Protein AF-A0A227J8E1-F1 (afdb_monomer_lite)

Sequence (138 aa):
FNQSFGEINMLLEGLFGISPAWFSDPFMAKTMILIVNTWLGFPYMMILCMGLLKAIPDDLYEASAIDGANFITNFTRITMPMMLKPLTPLLIASFAFNFNNFVLIQLLTGGGPNMIGTSEPAGYTDLLVSYTYRIAFE

Organism: Vibrio parahaemolyticus (NCBI:txid670)

Secondary structure (DSSP, 8-state):
--TTT-HHHHHHHHHHS----TTTSHHHHHHHHHHHHHHHHHHHHHHHHHHHHTTS-THHHHHHHHTT--HHHHIIIIIHHHHHHHHHHHHHHHHHHHHT-HHHHHHHTTTPSBPTT-SS--BTT--HHHHHHHHHH-

Structure (mmCIF, N/CA/C/O backbone):
data_AF-A0A227J8E1-F1
#
_entry.id   AF-A0A227J8E1-F1
#
loop_
_atom_site.group_PDB
_atom_site.id
_atom_site.type_symbol
_atom_site.label_atom_id
_atom_site.label_alt_id
_atom_site.label_comp_id
_atom_site.label_asym_id
_atom_site.label_entity_id
_atom_site.label_seq_id
_atom_site.pdbx_PDB_ins_code
_atom_site.Cartn_x
_atom_site.Cartn_y
_atom_site.Cartn_z
_atom_site.occupancy
_atom_site.B_iso_or_equiv
_atom_site.auth_seq_id
_atom_site.auth_comp_id
_atom_site.auth_asym_id
_atom_site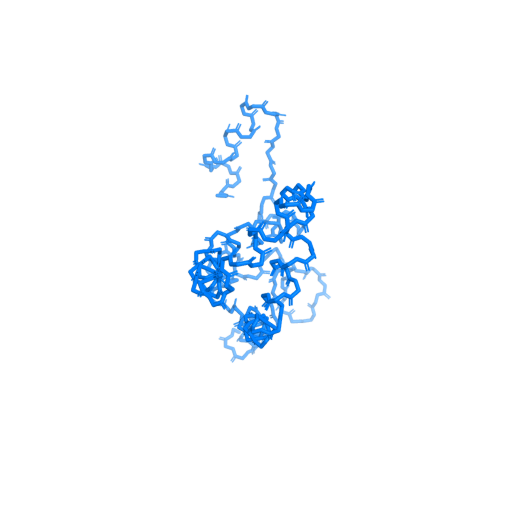.auth_atom_id
_atom_site.pdbx_PDB_model_num
ATOM 1 N N . PHE A 1 1 ? -1.654 3.074 -16.892 1.00 78.75 1 PHE A N 1
ATOM 2 C CA . PHE A 1 1 ? -0.378 3.788 -16.663 1.00 78.75 1 PHE A CA 1
ATOM 3 C C . PHE A 1 1 ? 0.509 3.902 -17.905 1.00 78.75 1 PHE A C 1
ATOM 5 O O . PHE A 1 1 ? 1.636 4.366 -17.783 1.00 78.75 1 PHE A O 1
ATOM 12 N N . ASN A 1 2 ? 0.044 3.526 -19.108 1.00 84.25 2 ASN A N 1
ATOM 13 C CA . ASN A 1 2 ? 0.832 3.764 -20.320 1.00 84.25 2 ASN A CA 1
ATOM 14 C C . ASN A 1 2 ? 1.117 5.270 -20.477 1.00 84.25 2 ASN A C 1
ATOM 16 O O . ASN A 1 2 ? 0.224 6.085 -20.255 1.00 84.25 2 ASN A O 1
ATOM 20 N N . GLN A 1 3 ? 2.356 5.622 -20.822 1.00 78.44 3 GLN A N 1
ATOM 21 C CA . GLN A 1 3 ? 2.798 7.016 -20.856 1.00 78.44 3 GLN A CA 1
ATOM 22 C C . GLN A 1 3 ? 2.194 7.824 -22.011 1.00 78.44 3 GLN A C 1
ATOM 24 O O . GLN A 1 3 ? 1.939 9.010 -21.828 1.00 78.44 3 GLN A O 1
ATOM 29 N N . SER A 1 4 ? 1.957 7.196 -23.168 1.00 71.25 4 SER A N 1
ATOM 30 C CA . SER A 1 4 ? 1.528 7.874 -24.404 1.00 71.25 4 SER A CA 1
ATOM 31 C C . SER A 1 4 ? 0.059 7.637 -24.756 1.00 71.25 4 SER A C 1
ATOM 33 O O . SER A 1 4 ? -0.558 8.485 -25.385 1.00 71.25 4 SER A O 1
ATOM 35 N N . PHE A 1 5 ? -0.504 6.495 -24.355 1.00 74.38 5 PHE A N 1
ATOM 36 C CA . PHE A 1 5 ? -1.876 6.089 -24.692 1.00 74.38 5 PHE A CA 1
ATOM 37 C C . PHE A 1 5 ? -2.755 5.840 -23.461 1.00 74.38 5 PHE A C 1
ATOM 39 O O . PHE A 1 5 ? -3.894 5.412 -23.598 1.00 74.38 5 PHE A O 1
ATOM 46 N N . GLY A 1 6 ? -2.227 6.029 -22.247 1.00 80.06 6 GLY A N 1
ATOM 47 C CA . GLY A 1 6 ? -2.958 5.707 -21.026 1.00 80.06 6 GLY A CA 1
ATOM 48 C C . GLY A 1 6 ? -4.003 6.760 -20.675 1.00 80.06 6 GLY A C 1
ATOM 49 O O . GLY A 1 6 ? -3.681 7.939 -20.543 1.00 80.06 6 GLY A O 1
ATOM 50 N N . GLU A 1 7 ? -5.218 6.310 -20.385 1.00 85.81 7 GLU A N 1
ATOM 51 C CA . GLU A 1 7 ? -6.363 7.131 -19.974 1.00 85.81 7 GLU A CA 1
ATOM 52 C C . GLU A 1 7 ? -6.048 7.943 -18.713 1.00 85.81 7 GLU A C 1
ATOM 54 O O . GLU A 1 7 ? -6.483 9.081 -18.572 1.00 85.81 7 GLU A O 1
ATOM 59 N N . ILE A 1 8 ? -5.228 7.382 -17.817 1.00 84.25 8 ILE A N 1
ATOM 60 C CA . ILE A 1 8 ? -4.725 8.074 -16.624 1.00 84.25 8 ILE A CA 1
ATOM 61 C C . ILE A 1 8 ? -3.930 9.323 -17.028 1.00 84.25 8 ILE A C 1
ATOM 63 O O . ILE A 1 8 ? -4.224 10.405 -16.531 1.00 84.25 8 ILE A O 1
ATOM 67 N N . ASN A 1 9 ? -2.972 9.203 -17.954 1.00 85.62 9 ASN A N 1
ATOM 68 C CA . ASN A 1 9 ? -2.186 10.356 -18.405 1.00 85.62 9 ASN A CA 1
ATOM 69 C C . ASN A 1 9 ? -3.035 11.352 -19.185 1.00 85.62 9 ASN A C 1
ATOM 71 O O . ASN A 1 9 ? -2.892 12.545 -18.956 1.00 85.62 9 ASN A O 1
ATOM 75 N N . MET A 1 10 ? -3.974 10.883 -20.009 1.00 85.31 10 MET A N 1
ATOM 76 C CA . MET A 1 10 ? -4.907 11.771 -20.710 1.00 85.31 10 MET A CA 1
ATOM 77 C C . MET A 1 10 ? -5.764 12.600 -19.740 1.00 85.31 10 MET A C 1
ATOM 79 O O . MET A 1 10 ? -5.972 13.792 -19.959 1.00 85.31 10 MET A O 1
ATOM 83 N N . LEU A 1 11 ? -6.245 11.995 -18.648 1.00 87.19 11 LEU A N 1
ATOM 84 C CA . LEU A 1 11 ? -7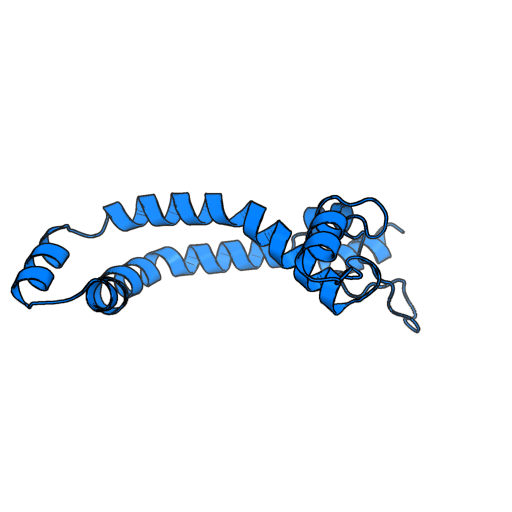.006 12.701 -17.612 1.00 87.19 11 LEU A CA 1
ATOM 85 C C . LEU A 1 11 ? -6.133 13.681 -16.817 1.00 87.19 11 LEU A C 1
ATOM 87 O O . LEU A 1 11 ? -6.557 14.805 -16.554 1.00 87.19 11 LEU A O 1
ATOM 91 N N . LEU A 1 12 ? -4.921 13.272 -16.437 1.00 87.38 12 LEU A N 1
ATOM 92 C CA . LEU A 1 12 ? -3.967 14.124 -15.720 1.00 87.38 12 LEU A CA 1
ATOM 93 C C . LEU A 1 12 ? -3.519 15.322 -16.565 1.00 87.38 12 LEU A C 1
ATOM 95 O O . LEU A 1 12 ? -3.431 16.435 -16.049 1.00 87.38 12 LEU A O 1
ATOM 99 N N . GLU A 1 13 ? -3.307 15.121 -17.860 1.00 88.44 13 GLU A N 1
ATOM 100 C CA . GLU A 1 13 ? -2.971 16.189 -18.793 1.00 88.44 13 GLU A CA 1
ATOM 101 C C . GLU A 1 13 ? -4.161 17.136 -18.991 1.00 88.44 13 GLU A C 1
ATOM 103 O O . GLU A 1 13 ? -4.001 18.350 -18.884 1.00 88.44 13 GLU A O 1
ATOM 108 N N . GLY A 1 14 ? -5.373 16.600 -19.172 1.00 87.69 14 GLY A N 1
ATOM 109 C CA . GLY A 1 14 ? -6.583 17.408 -19.344 1.00 87.69 14 GLY A CA 1
ATOM 110 C C . GLY A 1 14 ? -6.981 18.235 -18.114 1.00 87.69 14 GLY A C 1
ATOM 111 O O . GLY A 1 14 ? -7.546 19.315 -18.267 1.00 87.69 14 GLY A O 1
ATOM 112 N N . LEU A 1 15 ? -6.692 17.753 -16.900 1.00 90.69 15 LEU A N 1
ATOM 113 C CA . LEU A 1 15 ? -7.053 18.439 -15.651 1.00 90.69 15 LEU A CA 1
ATOM 114 C C . LEU A 1 15 ? -5.930 19.316 -15.088 1.00 90.69 15 LEU A C 1
ATOM 116 O O . LEU A 1 15 ? -6.200 20.380 -14.533 1.00 90.69 15 LEU A O 1
ATOM 120 N N . PHE A 1 16 ? -4.682 18.862 -15.195 1.00 90.38 16 PHE A N 1
ATOM 121 C CA . PHE A 1 16 ? -3.538 19.453 -14.497 1.00 90.38 16 PHE A CA 1
ATOM 122 C C . PHE A 1 16 ? -2.378 19.826 -15.430 1.00 90.38 16 PHE A C 1
ATOM 124 O O . PHE A 1 16 ? -1.403 20.414 -14.965 1.00 90.38 16 PHE A O 1
ATOM 131 N N . GLY A 1 17 ? -2.448 19.494 -16.725 1.00 87.75 17 GLY A N 1
ATOM 132 C CA . GLY A 1 17 ? -1.380 19.771 -17.690 1.00 87.75 17 GLY A CA 1
ATOM 133 C C . GLY A 1 17 ? -0.096 18.970 -17.452 1.00 87.75 17 GLY A C 1
ATOM 134 O O . GLY A 1 17 ? 0.967 19.377 -17.913 1.00 87.75 17 GLY A O 1
ATOM 135 N N . ILE A 1 18 ? -0.167 17.860 -16.706 1.00 87.25 18 ILE A N 1
ATOM 136 C CA . ILE A 1 18 ? 0.989 17.011 -16.388 1.00 87.25 18 ILE A CA 1
ATOM 137 C C . ILE A 1 18 ? 0.857 15.630 -17.027 1.00 87.25 18 ILE A C 1
ATOM 139 O O . ILE A 1 18 ? -0.216 15.034 -17.021 1.00 87.25 18 ILE A O 1
ATOM 143 N N . SER A 1 19 ? 1.977 15.087 -17.509 1.00 85.56 19 SER A N 1
ATOM 144 C CA . SER A 1 19 ? 2.068 13.715 -18.022 1.00 85.56 19 SER A CA 1
ATOM 145 C C . SER A 1 19 ? 3.204 12.970 -17.312 1.00 85.56 19 SER A C 1
ATOM 147 O O . SER A 1 19 ? 4.363 13.046 -17.732 1.00 85.56 19 SER A O 1
ATOM 149 N N . PRO A 1 20 ? 2.917 12.308 -16.173 1.00 85.56 20 PRO A N 1
ATOM 150 C CA . PRO A 1 20 ? 3.932 11.600 -15.406 1.00 85.56 20 PRO A CA 1
ATOM 151 C C . PRO A 1 20 ? 4.559 10.445 -16.195 1.00 85.56 20 PRO A C 1
ATOM 153 O O . PRO A 1 20 ? 3.875 9.630 -16.825 1.00 85.56 20 PRO A O 1
ATOM 156 N N . ALA A 1 21 ? 5.883 10.336 -16.104 1.00 89.31 21 ALA A N 1
ATOM 157 C CA . ALA A 1 21 ? 6.655 9.293 -16.763 1.00 89.31 21 ALA A CA 1
ATOM 158 C C . ALA A 1 21 ? 6.678 7.991 -15.939 1.00 89.31 21 ALA A C 1
ATOM 160 O O . ALA A 1 21 ? 7.726 7.569 -15.464 1.00 89.31 21 ALA A O 1
ATOM 161 N N . TRP A 1 22 ? 5.537 7.300 -15.840 1.00 89.25 22 TRP A N 1
ATOM 162 C CA . TRP A 1 22 ? 5.344 6.129 -14.963 1.00 89.25 22 TRP A CA 1
ATOM 163 C C . TRP A 1 22 ? 6.344 4.973 -15.114 1.00 89.25 22 TRP A C 1
ATOM 165 O O . TRP A 1 22 ? 6.601 4.289 -14.138 1.00 89.25 22 TRP A O 1
ATOM 175 N N . PHE A 1 23 ? 6.896 4.726 -16.303 1.00 90.12 23 PHE A N 1
ATOM 176 C CA . PHE A 1 23 ? 7.856 3.641 -16.550 1.00 90.12 23 PHE A CA 1
ATOM 177 C C . PHE A 1 23 ? 9.308 4.102 -16.720 1.00 90.12 23 PHE A C 1
ATOM 179 O O . PHE A 1 23 ? 10.221 3.292 -16.596 1.00 90.12 23 PHE A O 1
ATOM 186 N N . SER A 1 24 ? 9.528 5.383 -17.017 1.00 88.38 24 SER A N 1
ATOM 187 C CA . SER A 1 24 ? 10.853 5.913 -17.369 1.00 88.38 24 SER A CA 1
ATOM 188 C C . SER A 1 24 ? 11.516 6.598 -16.186 1.00 88.38 24 SER A C 1
ATOM 190 O O . SER A 1 24 ? 12.730 6.507 -16.035 1.00 88.38 24 SER A O 1
ATOM 192 N N . ASP A 1 25 ? 10.730 7.276 -15.348 1.00 91.69 25 ASP A N 1
ATOM 193 C CA . ASP A 1 25 ? 11.237 7.908 -14.139 1.00 91.69 25 ASP A CA 1
ATOM 194 C C . ASP A 1 25 ? 11.210 6.911 -12.962 1.00 91.69 25 ASP A C 1
ATOM 196 O O . ASP A 1 25 ? 10.141 6.384 -12.632 1.00 91.69 25 ASP A O 1
ATOM 200 N N . PRO A 1 26 ? 12.353 6.644 -12.298 1.00 92.25 26 PRO A N 1
ATOM 201 C CA . PRO A 1 26 ? 12.428 5.702 -11.182 1.00 92.25 26 PRO A CA 1
ATOM 202 C C . PRO A 1 26 ? 11.482 6.019 -10.022 1.00 92.25 26 PRO A C 1
ATOM 204 O O . PRO A 1 26 ? 10.991 5.103 -9.358 1.00 92.25 26 PRO A O 1
ATOM 207 N N . PHE A 1 27 ? 11.247 7.302 -9.740 1.00 93.19 27 PHE A N 1
ATOM 208 C CA . PHE A 1 27 ? 10.379 7.706 -8.641 1.00 93.19 27 PHE A CA 1
ATOM 209 C C . PHE A 1 27 ? 8.909 7.468 -9.004 1.00 93.19 27 PHE A C 1
ATOM 211 O O . PHE A 1 27 ? 8.201 6.798 -8.250 1.00 93.19 27 PHE A O 1
ATOM 218 N N . MET A 1 28 ? 8.479 7.894 -10.195 1.00 92.56 28 MET A N 1
ATOM 219 C CA . MET A 1 28 ? 7.118 7.657 -10.686 1.00 92.56 28 MET A CA 1
ATOM 220 C C . MET A 1 28 ? 6.80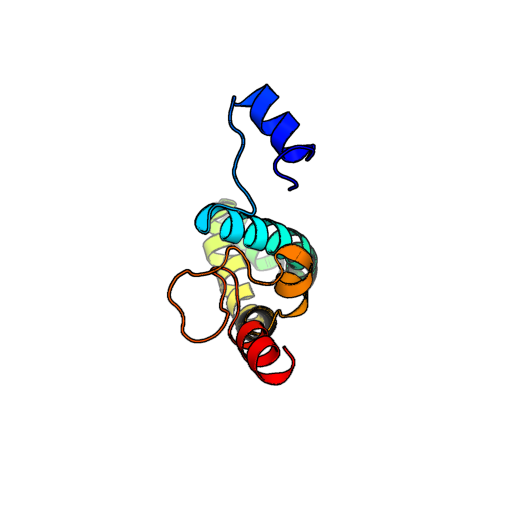0 6.168 -10.850 1.00 92.56 28 MET A C 1
ATOM 222 O O . MET A 1 28 ? 5.682 5.752 -10.537 1.00 92.56 28 MET A O 1
ATOM 226 N N . ALA A 1 29 ? 7.775 5.348 -11.254 1.00 93.00 29 ALA A N 1
ATOM 227 C CA . ALA A 1 29 ? 7.611 3.897 -11.329 1.00 93.00 29 ALA A CA 1
ATOM 228 C C . ALA A 1 29 ? 7.334 3.270 -9.957 1.00 93.00 29 ALA A C 1
ATOM 230 O O . ALA A 1 29 ? 6.406 2.470 -9.811 1.00 93.00 29 ALA A O 1
ATOM 231 N N . LYS A 1 30 ? 8.063 3.695 -8.916 1.00 93.56 30 LYS A N 1
ATOM 232 C CA . LYS A 1 30 ? 7.805 3.260 -7.533 1.00 93.56 30 LYS A CA 1
ATOM 233 C C . LYS A 1 30 ? 6.441 3.733 -7.038 1.00 93.56 30 LYS A C 1
ATOM 235 O O . LYS A 1 30 ? 5.710 2.949 -6.435 1.00 93.56 30 LYS A O 1
ATOM 240 N N . THR A 1 31 ? 6.066 4.980 -7.320 1.00 94.62 31 THR A N 1
ATOM 241 C CA . THR A 1 31 ? 4.746 5.514 -6.955 1.00 94.62 31 THR A CA 1
ATOM 242 C C . THR A 1 31 ? 3.620 4.715 -7.609 1.00 94.62 31 THR A C 1
ATOM 244 O O . THR A 1 31 ? 2.673 4.333 -6.924 1.00 94.62 31 THR A O 1
ATOM 247 N N . MET A 1 32 ? 3.738 4.396 -8.901 1.00 94.38 32 MET A N 1
ATOM 248 C CA . MET A 1 32 ? 2.777 3.547 -9.609 1.00 94.38 32 MET A CA 1
ATOM 249 C C . MET A 1 32 ? 2.638 2.172 -8.945 1.00 94.38 32 MET A C 1
ATOM 251 O O . MET A 1 32 ? 1.517 1.732 -8.690 1.00 94.38 32 MET A O 1
ATOM 255 N N . ILE A 1 33 ? 3.759 1.510 -8.634 1.00 95.00 33 ILE A N 1
ATOM 256 C CA . ILE A 1 33 ? 3.751 0.205 -7.956 1.00 95.00 33 ILE A CA 1
ATOM 257 C C . ILE A 1 33 ? 3.022 0.296 -6.615 1.00 95.00 33 ILE A C 1
ATOM 259 O O . ILE A 1 33 ? 2.179 -0.551 -6.330 1.00 95.00 33 ILE A O 1
ATOM 263 N N . LEU A 1 34 ? 3.293 1.329 -5.811 1.00 95.50 34 LEU A N 1
ATOM 264 C CA . LEU A 1 34 ? 2.620 1.523 -4.524 1.00 95.50 34 LEU A CA 1
ATOM 265 C C . LEU A 1 34 ? 1.115 1.763 -4.685 1.00 95.50 34 LEU A C 1
ATOM 267 O O . LEU A 1 34 ? 0.335 1.213 -3.908 1.00 95.50 34 LEU A O 1
ATOM 271 N N . ILE A 1 35 ? 0.694 2.530 -5.695 1.00 95.00 35 ILE A N 1
ATOM 272 C CA . ILE A 1 35 ? -0.729 2.758 -5.989 1.00 95.00 35 ILE A CA 1
ATOM 273 C C . ILE A 1 35 ? -1.417 1.435 -6.337 1.00 95.00 35 ILE A C 1
ATOM 275 O O . ILE A 1 35 ? -2.441 1.099 -5.740 1.00 95.00 35 ILE A O 1
ATOM 279 N N . VAL A 1 36 ? -0.842 0.658 -7.261 1.00 95.38 36 VAL A N 1
ATOM 280 C CA . VAL A 1 36 ? -1.413 -0.629 -7.687 1.00 95.38 36 VAL A CA 1
ATOM 281 C C . VAL A 1 36 ? -1.407 -1.640 -6.538 1.00 95.38 36 VAL A C 1
ATOM 283 O O . VAL A 1 36 ? -2.412 -2.307 -6.306 1.00 95.38 36 VAL A O 1
ATOM 286 N N . ASN A 1 37 ? -0.315 -1.727 -5.772 1.00 95.31 37 ASN A N 1
ATOM 287 C CA . ASN A 1 37 ? -0.223 -2.615 -4.613 1.00 95.31 37 ASN A CA 1
ATOM 288 C C . ASN A 1 37 ? -1.253 -2.252 -3.536 1.00 95.31 37 ASN A C 1
ATOM 290 O O . ASN A 1 37 ? -1.928 -3.136 -3.016 1.00 95.31 37 ASN A O 1
ATOM 294 N N . THR A 1 38 ? -1.433 -0.959 -3.255 1.00 95.38 38 THR A N 1
ATOM 295 C CA . THR A 1 38 ? -2.454 -0.482 -2.312 1.00 95.38 38 THR A CA 1
ATOM 296 C C . THR A 1 38 ? -3.854 -0.826 -2.813 1.00 95.38 38 THR A C 1
ATOM 298 O O . THR A 1 38 ? -4.673 -1.310 -2.036 1.00 95.38 38 THR A O 1
ATOM 301 N N . TRP A 1 39 ? -4.122 -0.650 -4.110 1.00 95.88 39 TRP A N 1
ATOM 302 C CA . TRP A 1 39 ? -5.401 -1.022 -4.716 1.00 95.88 39 TRP A CA 1
ATOM 303 C C . TRP A 1 39 ? -5.694 -2.529 -4.599 1.00 95.88 39 TRP A C 1
ATOM 305 O O . TRP A 1 39 ? -6.817 -2.917 -4.289 1.00 95.88 39 TRP A O 1
ATOM 315 N N . LEU A 1 40 ? -4.682 -3.383 -4.770 1.00 93.31 40 LEU A N 1
ATOM 316 C CA . LEU A 1 40 ? -4.821 -4.832 -4.588 1.00 93.31 40 LEU A CA 1
ATOM 317 C C . LEU A 1 40 ? -4.940 -5.240 -3.110 1.00 93.31 40 LEU A C 1
ATOM 319 O O . LEU A 1 40 ? -5.656 -6.184 -2.782 1.00 93.31 40 LEU A O 1
ATOM 323 N N . GLY A 1 41 ? -4.226 -4.554 -2.215 1.00 93.12 41 GLY A N 1
ATOM 324 C CA . GLY A 1 41 ? -4.094 -4.929 -0.806 1.00 93.12 41 GLY A CA 1
ATOM 325 C C . GLY A 1 41 ? -5.174 -4.366 0.121 1.00 93.12 41 GLY A C 1
ATOM 326 O O . GLY A 1 41 ? -5.471 -4.982 1.149 1.00 93.12 41 GLY A O 1
ATOM 327 N N . PHE A 1 42 ? -5.788 -3.224 -0.213 1.00 93.75 42 PHE A N 1
ATOM 328 C CA . PHE A 1 42 ? -6.770 -2.586 0.671 1.00 93.75 42 PHE A CA 1
ATOM 329 C C . PHE A 1 42 ? -7.986 -3.471 1.005 1.00 93.75 42 PHE A C 1
ATOM 331 O O . PHE A 1 42 ? -8.385 -3.453 2.172 1.00 93.75 42 PHE A O 1
ATOM 338 N N . PRO A 1 43 ? -8.576 -4.270 0.082 1.00 95.44 43 PRO A N 1
ATOM 339 C CA . PRO A 1 43 ? -9.776 -5.044 0.398 1.00 95.44 43 PRO A CA 1
ATOM 340 C C . PRO A 1 43 ? -9.486 -6.131 1.433 1.00 95.44 43 PRO A C 1
ATOM 342 O O . PRO A 1 43 ? -10.294 -6.373 2.327 1.00 95.44 43 PRO A O 1
ATOM 345 N N . TYR A 1 44 ? -8.301 -6.743 1.352 1.00 93.12 44 TYR A N 1
ATOM 346 C CA . TYR A 1 44 ? -7.836 -7.735 2.317 1.00 93.12 44 TYR A CA 1
ATOM 347 C C . TYR A 1 44 ? -7.741 -7.139 3.728 1.00 93.12 44 TYR A C 1
ATOM 349 O O . TYR A 1 44 ? -8.335 -7.672 4.666 1.00 93.12 44 TYR A O 1
ATOM 357 N N . MET A 1 45 ? -7.065 -5.994 3.874 1.00 92.88 45 MET A N 1
ATOM 358 C CA . MET A 1 45 ? -6.957 -5.319 5.173 1.00 92.88 45 MET A CA 1
ATOM 359 C C . MET A 1 45 ? -8.308 -4.813 5.683 1.00 92.88 45 MET A C 1
ATOM 361 O O . MET A 1 45 ? -8.571 -4.887 6.881 1.00 92.88 45 MET A O 1
ATOM 365 N N . MET A 1 46 ? -9.190 -4.352 4.793 1.00 94.75 46 MET A N 1
ATOM 366 C CA . MET A 1 46 ? -10.539 -3.921 5.158 1.00 94.75 46 MET A CA 1
ATOM 367 C C . MET A 1 46 ? -11.344 -5.065 5.783 1.00 94.75 46 MET A C 1
ATOM 369 O O . MET A 1 46 ? -11.904 -4.886 6.862 1.00 94.75 46 MET A O 1
ATOM 373 N N . ILE A 1 47 ? -11.357 -6.246 5.157 1.00 94.44 47 ILE A N 1
ATOM 374 C CA . ILE A 1 47 ? -12.082 -7.418 5.672 1.00 94.44 47 ILE A CA 1
ATOM 375 C C . ILE A 1 47 ? -11.533 -7.843 7.040 1.00 94.44 47 ILE A C 1
ATOM 377 O O . ILE A 1 47 ? -12.309 -8.099 7.963 1.00 94.44 47 ILE A O 1
ATOM 381 N N . LEU A 1 48 ? -10.205 -7.862 7.198 1.00 92.25 48 LEU A N 1
ATOM 382 C CA . LEU A 1 48 ? -9.570 -8.169 8.482 1.00 92.25 48 LEU A CA 1
ATOM 383 C C . LEU A 1 48 ? -9.981 -7.173 9.568 1.00 92.25 48 LEU A C 1
ATOM 385 O O . LEU A 1 48 ? -10.431 -7.576 10.640 1.00 92.25 48 LEU A O 1
ATOM 389 N N . CYS A 1 49 ? -9.876 -5.875 9.284 1.00 93.25 49 CYS A N 1
ATOM 390 C CA . CYS A 1 49 ? -10.267 -4.822 10.213 1.00 93.25 49 CYS A CA 1
ATOM 391 C C . CYS A 1 49 ? -11.756 -4.899 10.572 1.00 93.25 49 CYS A C 1
ATOM 393 O O . CYS A 1 49 ? -12.093 -4.753 11.742 1.00 93.25 49 CYS A O 1
ATOM 395 N N . MET A 1 50 ? -12.642 -5.186 9.611 1.00 93.75 50 MET A N 1
ATOM 396 C CA . MET A 1 50 ? -14.075 -5.365 9.873 1.00 93.75 50 MET A CA 1
ATOM 397 C C . MET A 1 50 ? -14.344 -6.515 10.847 1.00 93.75 50 MET A C 1
ATOM 399 O O . MET A 1 50 ? -15.155 -6.357 11.757 1.00 93.75 50 MET A O 1
ATOM 403 N N . GLY A 1 51 ? -13.651 -7.647 10.692 1.00 91.94 51 GLY A N 1
ATOM 404 C CA . GLY A 1 51 ? -13.758 -8.768 11.627 1.00 91.94 51 GLY A CA 1
ATOM 405 C C . GLY A 1 51 ? -13.229 -8.423 13.021 1.00 91.94 51 GLY A C 1
ATOM 406 O O . GLY A 1 51 ? -13.883 -8.709 14.020 1.00 91.94 51 GLY A O 1
ATOM 407 N N . LEU A 1 52 ? -12.074 -7.753 13.093 1.00 92.44 52 LEU A N 1
ATOM 408 C CA . LEU A 1 52 ? -11.448 -7.362 14.361 1.00 92.44 52 LEU A CA 1
ATOM 409 C C . LEU A 1 52 ? -12.251 -6.303 15.124 1.00 92.44 52 LEU A C 1
ATOM 411 O O . LEU A 1 52 ? -12.318 -6.361 16.349 1.00 92.44 52 LEU A O 1
ATOM 415 N N . LEU A 1 53 ? -12.892 -5.369 14.418 1.00 92.69 53 LEU A N 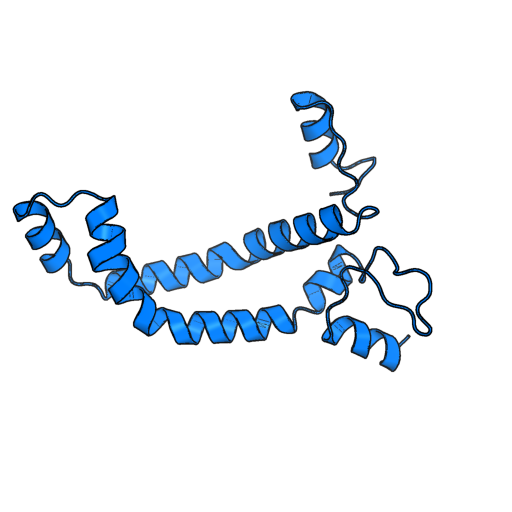1
ATOM 416 C CA . LEU A 1 53 ? -13.748 -4.349 15.028 1.00 92.69 53 LEU A CA 1
ATOM 417 C C . LEU A 1 53 ? -14.925 -4.964 15.791 1.00 92.69 53 LEU A C 1
ATOM 419 O O . LEU A 1 53 ? -15.307 -4.440 16.829 1.00 92.69 53 LEU A O 1
ATOM 423 N N . LYS A 1 54 ? -15.463 -6.102 15.332 1.00 90.88 54 LYS A N 1
ATOM 424 C CA . LYS A 1 54 ? -16.558 -6.806 16.022 1.00 90.88 54 LYS A CA 1
ATOM 425 C C . LYS A 1 54 ? -16.157 -7.431 17.357 1.00 90.88 54 LYS A C 1
ATOM 427 O O . LYS A 1 54 ? -17.036 -7.813 18.119 1.00 90.88 54 LYS A O 1
ATOM 432 N N . ALA A 1 55 ? -14.861 -7.544 17.643 1.00 90.69 55 ALA A N 1
ATOM 433 C CA . ALA A 1 55 ? -14.377 -8.020 18.934 1.00 90.69 55 ALA A CA 1
ATOM 434 C C . ALA A 1 55 ? -14.316 -6.911 20.002 1.00 90.69 55 ALA A C 1
ATOM 436 O O . ALA A 1 55 ? -14.083 -7.218 21.170 1.00 90.69 55 ALA A O 1
ATOM 437 N N . ILE A 1 56 ? -14.485 -5.639 19.618 1.00 92.19 56 ILE A N 1
ATOM 438 C CA . ILE A 1 56 ? -14.515 -4.507 20.548 1.00 92.19 56 ILE A CA 1
ATOM 439 C C . ILE A 1 56 ? -15.941 -4.392 21.109 1.00 92.19 56 ILE A C 1
ATOM 441 O O . ILE A 1 56 ? -16.865 -4.233 20.316 1.00 92.19 56 ILE A O 1
ATOM 445 N N . PRO A 1 57 ? -16.140 -4.473 22.439 1.00 93.19 57 PRO A N 1
ATOM 446 C CA . PRO A 1 57 ? -17.459 -4.296 23.044 1.00 93.19 57 PRO A CA 1
ATOM 447 C C . PRO A 1 57 ? -18.018 -2.891 22.794 1.00 93.19 57 PRO A C 1
ATOM 449 O O . PRO A 1 57 ? -17.297 -1.902 22.965 1.00 93.19 57 PRO A O 1
ATOM 452 N N . ASP A 1 58 ? -19.303 -2.804 22.449 1.00 93.00 58 ASP A N 1
ATOM 453 C CA . ASP A 1 58 ? -19.990 -1.533 22.178 1.00 93.00 58 ASP A CA 1
ATOM 454 C C . ASP A 1 58 ? -20.079 -0.642 23.436 1.00 93.00 58 ASP A C 1
ATOM 456 O O . ASP A 1 58 ? -20.039 0.586 23.343 1.00 93.00 58 ASP A O 1
ATOM 460 N N . ASP A 1 59 ? -20.062 -1.260 24.619 1.00 94.25 59 ASP A N 1
ATOM 461 C CA . ASP A 1 59 ? -20.094 -0.652 25.952 1.00 94.25 59 ASP A CA 1
ATOM 462 C C . ASP A 1 59 ? -18.988 0.408 26.134 1.00 94.25 59 ASP A C 1
ATOM 464 O O . ASP A 1 59 ? -19.176 1.428 26.801 1.00 94.25 59 ASP A O 1
ATOM 468 N N . LEU A 1 60 ? -17.816 0.187 25.520 1.00 93.19 60 LEU A N 1
ATOM 469 C CA . LEU A 1 60 ? -16.692 1.129 25.566 1.00 93.19 60 LEU A CA 1
ATOM 470 C C . LEU A 1 60 ? -17.012 2.421 24.812 1.00 93.19 60 LEU A C 1
ATOM 472 O O . LEU A 1 60 ? -16.612 3.507 25.240 1.00 93.19 60 LEU A O 1
ATOM 476 N N . TYR A 1 61 ? -17.736 2.315 23.698 1.00 94.00 61 TYR A N 1
ATOM 477 C CA . TYR A 1 61 ? -18.162 3.474 22.925 1.00 94.00 61 TYR A CA 1
ATOM 478 C C . TYR A 1 61 ? -19.307 4.214 23.622 1.00 94.00 61 TYR A C 1
ATOM 480 O O . TYR A 1 61 ? -19.297 5.446 23.628 1.00 94.00 61 TYR A O 1
ATOM 488 N N . GLU A 1 62 ? -20.229 3.508 24.281 1.00 92.44 62 GLU A N 1
ATOM 489 C CA . GLU A 1 62 ? -21.275 4.131 25.105 1.00 92.44 62 GLU A CA 1
ATOM 490 C C . GLU A 1 62 ? -20.683 4.913 26.286 1.00 92.44 62 GLU A C 1
ATOM 492 O O . GLU A 1 62 ? -21.013 6.084 26.477 1.00 92.44 62 GLU A O 1
ATOM 497 N N . ALA A 1 63 ? -19.736 4.315 27.018 1.00 93.56 63 ALA A N 1
ATOM 498 C CA . ALA A 1 63 ? -19.026 4.990 28.104 1.00 93.56 63 ALA A CA 1
ATOM 499 C C . ALA A 1 63 ? -18.284 6.240 27.603 1.00 93.56 63 ALA A C 1
ATOM 501 O O . ALA A 1 63 ? -18.407 7.319 28.178 1.00 93.56 63 ALA A O 1
ATOM 502 N N . SER A 1 64 ? -17.590 6.127 26.465 1.00 93.81 64 SER A N 1
ATOM 503 C CA . SER A 1 64 ? -16.892 7.266 25.860 1.00 93.81 64 SER A CA 1
ATOM 504 C C . SER A 1 64 ? -17.834 8.399 25.437 1.00 93.81 64 SER A C 1
ATOM 506 O O . SER A 1 64 ? -17.461 9.570 25.506 1.00 93.81 64 SER A O 1
ATOM 508 N N . ALA A 1 65 ? -19.061 8.071 25.016 1.00 92.88 65 ALA A N 1
ATOM 509 C CA . ALA A 1 65 ? -20.060 9.057 24.628 1.00 92.88 65 ALA A CA 1
ATOM 510 C C . ALA A 1 65 ? -20.590 9.828 25.846 1.00 92.88 65 ALA A C 1
ATOM 512 O O . ALA A 1 65 ? -20.807 11.036 25.749 1.00 92.88 65 ALA A O 1
ATOM 513 N N . ILE A 1 66 ? -20.732 9.158 26.997 1.00 93.38 66 ILE A N 1
ATOM 514 C CA . ILE A 1 66 ? -21.075 9.797 28.278 1.00 93.38 66 ILE A CA 1
ATOM 515 C C . ILE A 1 66 ? -19.958 10.758 28.715 1.00 93.38 66 ILE A C 1
ATOM 517 O O . ILE A 1 66 ? -20.247 11.874 29.147 1.00 93.38 66 ILE A O 1
ATOM 521 N N . ASP A 1 67 ? -18.696 10.374 28.509 1.00 92.38 67 ASP A N 1
ATOM 522 C CA . ASP A 1 67 ? -17.519 11.210 28.788 1.00 92.38 67 ASP A CA 1
ATOM 523 C C . ASP A 1 67 ? -17.310 12.353 27.766 1.00 92.38 67 ASP A C 1
ATOM 525 O O . ASP A 1 67 ? -16.363 13.136 27.877 1.00 92.38 67 ASP A O 1
ATOM 529 N N . GLY A 1 68 ? -18.181 12.476 26.756 1.00 92.56 68 GLY A N 1
ATOM 530 C CA . GLY A 1 68 ? -18.114 13.529 25.739 1.00 92.56 68 GLY A CA 1
ATOM 531 C C . GLY A 1 68 ? -16.996 13.339 24.706 1.00 92.56 68 GLY A C 1
ATOM 532 O O . GLY A 1 68 ? -16.553 14.310 24.084 1.00 92.56 68 GLY A O 1
ATOM 533 N N . ALA A 1 69 ? -16.510 12.109 24.513 1.00 92.88 69 ALA A N 1
ATOM 534 C CA . ALA A 1 69 ? -15.479 11.810 23.528 1.00 92.88 69 ALA A CA 1
ATOM 535 C C . ALA A 1 69 ? -15.990 12.002 22.089 1.00 92.88 69 ALA A C 1
ATOM 537 O O . ALA A 1 69 ? -17.088 11.589 21.720 1.00 92.88 69 ALA A O 1
ATOM 538 N N . ASN A 1 70 ? -15.156 12.612 21.242 1.00 91.75 70 ASN A N 1
ATOM 539 C CA . ASN A 1 70 ? -15.428 12.751 19.813 1.00 91.75 70 ASN A CA 1
ATOM 540 C C . ASN A 1 70 ? -14.902 11.540 19.014 1.00 91.75 70 ASN A C 1
ATOM 542 O O . ASN A 1 70 ? -14.174 10.690 19.530 1.00 91.75 70 ASN A O 1
ATOM 546 N N . PHE A 1 71 ? -15.226 11.482 17.718 1.00 90.38 71 PHE A N 1
ATOM 547 C CA . PHE A 1 71 ? -14.798 10.397 16.826 1.00 90.38 71 PHE A CA 1
ATOM 548 C C . PHE A 1 71 ? -13.275 10.174 16.810 1.00 90.38 71 PHE A C 1
ATOM 550 O O . PHE A 1 71 ? -12.816 9.035 16.846 1.00 90.38 71 PHE A O 1
ATOM 557 N N . ILE A 1 72 ? -12.482 11.250 16.792 1.00 94.44 72 ILE A N 1
ATOM 558 C CA . ILE A 1 72 ? -11.013 11.163 16.759 1.00 94.44 72 ILE A CA 1
ATOM 559 C C . ILE A 1 72 ? -10.488 10.576 18.074 1.00 94.44 72 ILE A C 1
ATOM 561 O O . ILE A 1 72 ? -9.595 9.724 18.060 1.00 94.44 72 ILE A O 1
ATOM 565 N N . THR A 1 73 ? -11.068 10.978 19.207 1.00 93.50 73 THR A N 1
ATOM 566 C CA . THR A 1 73 ? -10.766 10.413 20.525 1.00 93.50 73 THR A CA 1
ATOM 567 C C . THR A 1 73 ? -11.099 8.923 20.554 1.00 93.50 73 THR A C 1
ATOM 569 O O . THR A 1 73 ? -10.234 8.125 20.906 1.00 93.50 73 THR A O 1
ATOM 572 N N . ASN A 1 74 ? -12.282 8.515 20.088 1.00 94.12 74 ASN A N 1
ATOM 573 C CA . ASN A 1 74 ? -12.681 7.102 20.047 1.00 94.12 74 ASN A CA 1
ATOM 574 C C . ASN A 1 74 ? -11.808 6.258 19.115 1.00 94.12 74 ASN A C 1
ATOM 576 O O . ASN A 1 74 ? -11.458 5.118 19.436 1.00 94.12 74 ASN A O 1
ATOM 580 N N . PHE A 1 75 ? -11.399 6.811 17.975 1.00 93.69 75 PHE A N 1
ATOM 581 C CA . PHE A 1 75 ? -10.489 6.122 17.072 1.00 93.69 75 PHE A CA 1
ATOM 582 C C . PHE A 1 75 ? -9.105 5.934 17.705 1.00 93.69 75 PHE A C 1
ATOM 584 O O . PHE A 1 75 ? -8.594 4.821 17.747 1.00 93.69 75 PHE A O 1
ATOM 591 N N . THR A 1 76 ? -8.504 6.998 18.240 1.00 93.94 76 THR A N 1
ATOM 592 C CA . THR A 1 76 ? -7.114 6.968 18.730 1.00 93.94 76 THR A CA 1
ATOM 593 C C . THR A 1 76 ? -6.946 6.342 20.115 1.00 93.94 76 THR A C 1
ATOM 595 O O . THR A 1 76 ? -5.893 5.771 20.390 1.00 93.94 76 THR A O 1
ATOM 598 N N . ARG A 1 77 ? -7.953 6.436 20.994 1.00 93.62 77 ARG A N 1
ATOM 599 C CA . ARG A 1 77 ? -7.875 5.952 22.386 1.00 93.62 77 ARG A CA 1
ATOM 600 C C . ARG A 1 77 ? -8.494 4.577 22.602 1.00 93.62 77 ARG A C 1
ATOM 602 O O . ARG A 1 77 ? -8.030 3.871 23.489 1.00 93.62 77 ARG A O 1
ATOM 609 N N . ILE A 1 78 ? -9.502 4.200 21.816 1.00 93.19 78 ILE A N 1
ATOM 610 C CA . ILE A 1 78 ? -10.221 2.926 21.984 1.00 93.19 78 ILE A CA 1
ATOM 611 C C . ILE A 1 78 ? -9.896 2.002 20.814 1.00 93.19 78 ILE A C 1
ATOM 613 O O . ILE A 1 78 ? -9.238 0.978 20.975 1.00 93.19 78 ILE A O 1
ATOM 617 N N . THR A 1 79 ? -10.284 2.416 19.611 1.00 93.19 79 THR A N 1
ATOM 618 C CA . THR A 1 79 ? -10.278 1.554 18.424 1.00 93.19 79 THR A CA 1
ATOM 619 C C . THR A 1 79 ? -8.862 1.139 18.017 1.00 93.19 79 THR A C 1
ATOM 621 O O . THR A 1 79 ? -8.546 -0.047 17.965 1.00 93.19 79 THR A O 1
ATOM 624 N N . MET A 1 80 ? -7.974 2.107 17.775 1.00 92.94 80 MET A N 1
ATOM 625 C CA . MET A 1 80 ? -6.609 1.869 17.301 1.00 92.94 80 MET A CA 1
ATOM 626 C C . MET A 1 80 ? -5.783 1.024 18.291 1.00 92.94 80 MET A C 1
ATOM 628 O O . MET A 1 80 ? -5.210 0.028 17.847 1.00 92.94 80 MET A O 1
ATOM 632 N N . PRO A 1 81 ? -5.730 1.322 19.608 1.00 92.69 81 PRO A N 1
ATOM 633 C CA . PRO A 1 81 ? -4.958 0.511 20.552 1.00 92.69 81 PRO A CA 1
ATOM 634 C C . PRO A 1 81 ? -5.484 -0.922 20.687 1.00 92.69 81 PRO A C 1
ATOM 636 O O . PRO A 1 81 ? -4.690 -1.863 20.747 1.00 92.69 81 PRO A O 1
ATOM 639 N N . MET A 1 82 ? -6.810 -1.107 20.695 1.00 91.94 82 MET A N 1
ATOM 640 C CA . MET A 1 82 ? -7.421 -2.436 20.801 1.00 91.94 82 MET A CA 1
ATOM 641 C C . MET A 1 82 ? -7.205 -3.273 19.541 1.00 91.94 82 MET A C 1
ATOM 643 O O . MET A 1 82 ? -6.947 -4.472 19.640 1.00 91.94 82 MET A O 1
ATOM 647 N N . MET A 1 83 ? -7.245 -2.644 18.363 1.00 93.38 83 MET A N 1
ATOM 648 C CA . MET A 1 83 ? -6.969 -3.318 17.096 1.00 93.38 83 MET A CA 1
ATOM 649 C C . MET A 1 83 ? -5.486 -3.635 16.899 1.00 93.38 83 MET A C 1
ATOM 651 O O . MET A 1 83 ? -5.167 -4.650 16.287 1.00 93.38 83 MET A O 1
ATOM 655 N N . LEU A 1 84 ? -4.565 -2.812 17.412 1.00 92.19 84 LEU A N 1
ATOM 656 C CA . LEU A 1 84 ? -3.132 -2.973 17.150 1.00 92.19 84 LEU A CA 1
ATOM 657 C C . LEU A 1 84 ? -2.601 -4.338 17.613 1.00 92.19 84 LEU A C 1
ATOM 659 O O . LEU A 1 84 ? -1.806 -4.960 16.909 1.00 92.19 84 LEU A O 1
ATOM 663 N N . LYS A 1 85 ? -3.067 -4.840 18.764 1.00 90.06 85 LYS A N 1
ATOM 664 C CA . LYS A 1 85 ? -2.618 -6.121 19.333 1.00 90.06 85 LYS A CA 1
ATOM 665 C C . LYS A 1 85 ? -2.886 -7.320 18.400 1.00 90.06 85 LYS A C 1
ATOM 667 O O . LYS A 1 85 ? -1.925 -8.020 18.083 1.00 90.06 85 LYS A O 1
ATOM 672 N N . PRO A 1 86 ? -4.121 -7.567 17.920 1.00 92.06 86 PRO A N 1
ATOM 673 C CA . PRO A 1 86 ? -4.377 -8.621 16.938 1.00 92.06 86 PRO A CA 1
ATOM 674 C C . PRO A 1 86 ? -3.883 -8.280 15.523 1.00 92.06 86 PRO A C 1
ATOM 676 O O . PRO A 1 86 ? -3.554 -9.189 14.764 1.00 92.06 86 PRO A O 1
ATOM 679 N N . LEU A 1 87 ? -3.788 -6.997 15.158 1.00 93.38 87 LEU A N 1
ATOM 680 C CA . LEU A 1 87 ? -3.352 -6.575 13.823 1.00 93.38 87 LEU A CA 1
ATOM 681 C C . LEU A 1 87 ? -1.834 -6.726 13.618 1.00 93.38 87 LEU A C 1
ATOM 683 O O . LEU A 1 87 ? -1.394 -6.998 12.506 1.00 93.38 87 LEU A O 1
ATOM 687 N N . THR A 1 88 ? -1.024 -6.602 14.674 1.00 94.44 88 THR A N 1
ATOM 688 C CA . THR A 1 88 ? 0.450 -6.666 14.600 1.00 94.44 88 THR A CA 1
ATOM 689 C C . THR A 1 88 ? 0.983 -7.902 13.856 1.00 94.44 88 THR A C 1
ATOM 691 O O . THR A 1 88 ? 1.709 -7.717 12.879 1.00 94.44 88 THR A O 1
ATOM 694 N N . PRO A 1 89 ? 0.639 -9.156 14.223 1.00 95.25 89 PRO A N 1
ATOM 695 C CA . PRO A 1 89 ? 1.121 -10.324 13.480 1.00 95.25 89 PRO A CA 1
ATOM 696 C C . PRO A 1 89 ? 0.643 -10.341 12.018 1.00 95.25 89 PRO A C 1
ATOM 698 O O . PRO A 1 89 ? 1.383 -10.783 11.141 1.00 95.25 89 PRO A O 1
ATOM 701 N N . LEU A 1 90 ? -0.552 -9.812 11.732 1.00 93.75 90 LEU A N 1
ATOM 702 C CA . LEU A 1 90 ? -1.093 -9.717 10.371 1.00 93.75 90 LEU A CA 1
ATOM 703 C C . LEU A 1 90 ? -0.316 -8.702 9.520 1.00 93.75 90 LEU A C 1
ATOM 705 O O . LEU A 1 90 ? -0.076 -8.946 8.338 1.00 93.75 90 LEU A O 1
ATOM 709 N N . LEU A 1 91 ? 0.125 -7.592 10.119 1.00 94.19 91 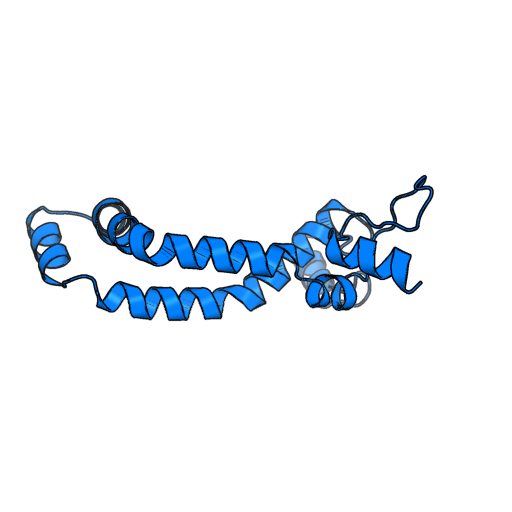LEU A N 1
ATOM 710 C CA . LEU A 1 91 ? 0.992 -6.615 9.457 1.00 94.19 91 LEU A CA 1
ATOM 711 C C . LEU A 1 91 ? 2.370 -7.202 9.159 1.00 94.19 91 LEU A C 1
ATOM 713 O O . LEU A 1 91 ? 2.881 -6.998 8.063 1.00 94.19 91 LEU A O 1
ATOM 717 N N . ILE A 1 92 ? 2.943 -7.973 10.088 1.00 96.44 92 ILE A N 1
ATOM 718 C CA . ILE A 1 92 ? 4.225 -8.660 9.870 1.00 96.44 92 ILE A CA 1
ATOM 719 C C . ILE A 1 92 ? 4.098 -9.678 8.728 1.00 96.44 92 ILE A C 1
ATOM 721 O O . ILE A 1 92 ? 4.948 -9.713 7.839 1.00 96.44 92 ILE A O 1
ATOM 725 N N . ALA A 1 93 ? 3.016 -10.461 8.703 1.00 95.12 93 ALA A N 1
ATOM 726 C CA . ALA A 1 93 ? 2.749 -11.404 7.619 1.00 95.12 93 ALA A CA 1
ATOM 727 C C . ALA A 1 93 ? 2.572 -10.690 6.266 1.00 95.12 93 ALA A C 1
ATOM 729 O O . ALA A 1 93 ? 3.162 -11.096 5.266 1.00 95.12 93 ALA A O 1
ATOM 730 N N . SER A 1 94 ? 1.815 -9.588 6.243 1.00 94.62 94 SER A N 1
ATOM 731 C CA . SER A 1 94 ? 1.631 -8.757 5.046 1.00 94.62 94 SER A CA 1
ATOM 732 C C . SER A 1 94 ? 2.945 -8.137 4.562 1.00 94.62 94 SER A C 1
ATOM 734 O O . SER A 1 94 ? 3.203 -8.087 3.358 1.00 94.62 94 SER A O 1
ATOM 736 N N . PHE A 1 95 ? 3.805 -7.704 5.486 1.00 95.56 95 PHE A N 1
ATOM 737 C CA . PHE A 1 95 ? 5.139 -7.211 5.163 1.00 95.56 95 PHE A CA 1
ATOM 738 C C . PHE A 1 95 ? 5.992 -8.308 4.519 1.00 95.56 95 PHE A C 1
ATOM 740 O O . PHE A 1 95 ? 6.539 -8.089 3.442 1.00 95.56 95 PHE A O 1
ATOM 747 N N . ALA A 1 96 ? 6.052 -9.501 5.119 1.00 96.12 96 ALA A N 1
ATOM 748 C CA . ALA A 1 96 ? 6.813 -10.628 4.578 1.00 96.12 96 ALA A CA 1
ATOM 749 C C . ALA A 1 96 ? 6.319 -11.059 3.184 1.00 96.12 96 ALA A C 1
ATOM 751 O O . ALA A 1 96 ? 7.130 -11.372 2.307 1.00 96.12 96 ALA A O 1
ATOM 752 N N . PHE A 1 97 ? 5.000 -11.023 2.964 1.00 95.44 97 PHE A N 1
ATOM 753 C CA . PHE A 1 97 ? 4.392 -11.262 1.657 1.00 95.44 97 PHE A CA 1
ATOM 754 C C . PHE A 1 97 ? 4.818 -10.201 0.633 1.00 95.44 97 PHE A C 1
ATOM 756 O O . PHE A 1 97 ? 5.306 -10.542 -0.443 1.00 95.44 97 PHE A O 1
ATOM 763 N N . ASN A 1 98 ? 4.691 -8.913 0.973 1.00 95.12 98 ASN A N 1
ATOM 764 C CA . ASN A 1 98 ? 5.031 -7.826 0.054 1.00 95.12 98 ASN A CA 1
ATOM 765 C C . ASN A 1 98 ? 6.534 -7.728 -0.235 1.00 95.12 98 ASN A C 1
ATOM 767 O O . ASN A 1 98 ? 6.915 -7.380 -1.350 1.00 95.12 98 ASN A O 1
ATOM 771 N N . PHE A 1 99 ? 7.383 -8.103 0.724 1.00 94.94 99 PHE A N 1
ATOM 772 C CA . PHE A 1 99 ? 8.832 -8.173 0.540 1.00 94.94 99 PHE A CA 1
ATOM 773 C C . PHE A 1 99 ? 9.233 -9.127 -0.599 1.00 94.94 99 PHE A C 1
ATOM 775 O O . PHE A 1 99 ? 10.225 -8.893 -1.286 1.00 94.94 99 PHE A O 1
ATOM 782 N N . ASN A 1 100 ? 8.429 -10.170 -0.838 1.00 95.19 100 ASN A N 1
ATOM 783 C CA . ASN A 1 100 ? 8.648 -11.172 -1.880 1.00 95.19 100 ASN A CA 1
ATOM 784 C C . ASN A 1 100 ? 7.613 -11.084 -3.016 1.00 95.19 100 ASN A C 1
ATOM 786 O O . ASN A 1 100 ? 7.345 -12.084 -3.683 1.00 95.19 100 ASN A O 1
ATOM 790 N N . ASN A 1 101 ? 7.016 -9.910 -3.256 1.00 95.25 101 ASN A N 1
ATOM 791 C CA . ASN A 1 101 ? 5.958 -9.742 -4.257 1.00 95.25 101 ASN A CA 1
ATOM 792 C C . ASN A 1 101 ? 6.501 -9.690 -5.696 1.00 95.25 101 ASN A C 1
ATOM 794 O O . ASN A 1 101 ? 6.419 -8.679 -6.393 1.00 95.25 101 ASN A O 1
ATOM 798 N N . PHE A 1 102 ? 7.059 -10.815 -6.134 1.00 93.69 102 PHE A N 1
ATOM 799 C CA . PHE A 1 102 ? 7.645 -11.005 -7.454 1.00 93.69 102 PHE A CA 1
ATOM 800 C C . PHE A 1 102 ? 6.643 -10.738 -8.581 1.00 93.69 102 PHE A C 1
ATOM 802 O O . PHE A 1 102 ? 6.949 -10.021 -9.530 1.00 93.69 102 PHE A O 1
ATOM 809 N N . VAL A 1 103 ? 5.430 -11.287 -8.455 1.00 94.62 103 VAL A N 1
ATOM 810 C CA . VAL A 1 103 ? 4.406 -11.251 -9.510 1.00 94.62 103 VAL A CA 1
ATOM 811 C C . VAL A 1 103 ? 4.027 -9.818 -9.867 1.00 94.62 103 VAL A C 1
ATOM 813 O O . VAL A 1 103 ? 3.927 -9.495 -11.049 1.00 94.62 103 VAL A O 1
ATOM 816 N N . LEU A 1 104 ? 3.855 -8.947 -8.867 1.00 94.31 104 LEU A N 1
ATOM 817 C CA . LEU A 1 104 ? 3.519 -7.549 -9.115 1.00 94.31 104 LEU A CA 1
ATOM 818 C C . LEU A 1 104 ? 4.618 -6.841 -9.912 1.00 94.31 104 LEU A C 1
ATOM 820 O O . LEU A 1 104 ? 4.309 -6.167 -10.889 1.00 94.31 104 LEU A O 1
ATOM 824 N N . ILE A 1 105 ? 5.881 -6.995 -9.511 1.00 94.75 105 ILE A N 1
ATOM 825 C CA . ILE A 1 105 ? 7.004 -6.314 -10.167 1.00 94.75 105 ILE A CA 1
ATOM 826 C C . ILE A 1 105 ? 7.206 -6.844 -11.583 1.00 94.75 105 ILE A C 1
ATOM 828 O O . ILE A 1 105 ? 7.270 -6.056 -12.524 1.00 94.75 105 ILE A O 1
ATOM 832 N N . GLN A 1 106 ? 7.238 -8.168 -11.751 1.00 92.75 106 GLN A N 1
ATOM 833 C CA . GLN A 1 106 ? 7.503 -8.784 -13.048 1.00 92.75 106 GLN A CA 1
ATOM 834 C C . GLN A 1 106 ? 6.414 -8.459 -14.076 1.00 92.75 106 GLN A C 1
ATOM 836 O O . GLN A 1 106 ? 6.730 -8.176 -15.228 1.00 92.75 106 GLN A O 1
ATOM 841 N N . LEU A 1 107 ? 5.139 -8.462 -13.668 1.00 93.38 107 LEU A N 1
ATOM 842 C CA . LEU A 1 107 ? 4.028 -8.165 -14.577 1.00 93.38 107 LEU A CA 1
ATOM 843 C C . LEU A 1 107 ? 3.830 -6.669 -14.822 1.00 93.38 107 LEU A C 1
ATOM 845 O O . LEU A 1 107 ? 3.412 -6.293 -15.916 1.00 93.38 107 LEU A O 1
ATOM 849 N N . LEU A 1 108 ? 4.068 -5.821 -13.816 1.00 92.44 108 LEU A N 1
ATOM 850 C CA . LEU A 1 108 ? 3.794 -4.393 -13.942 1.00 92.44 108 LEU A CA 1
ATOM 851 C C . LEU A 1 108 ? 4.946 -3.657 -14.619 1.00 92.44 108 LEU A C 1
ATOM 853 O O . LEU A 1 108 ? 4.696 -2.943 -15.581 1.00 92.44 108 LEU A O 1
ATOM 857 N N . THR A 1 109 ? 6.179 -3.802 -14.125 1.00 92.94 109 THR A N 1
ATOM 858 C CA . THR A 1 109 ? 7.344 -3.026 -14.596 1.00 92.94 109 THR A CA 1
ATOM 859 C C . THR A 1 109 ? 8.460 -3.880 -15.189 1.00 92.94 109 THR A C 1
ATOM 861 O O . THR A 1 109 ? 9.373 -3.326 -15.800 1.00 92.94 109 THR A O 1
ATOM 864 N N . GLY A 1 110 ? 8.436 -5.201 -14.988 1.00 90.88 110 GLY A N 1
ATOM 865 C CA . GLY A 1 110 ? 9.543 -6.089 -15.354 1.00 90.88 110 GLY A CA 1
ATOM 866 C C . GLY A 1 110 ? 10.854 -5.738 -14.640 1.00 90.88 110 GLY A C 1
ATOM 867 O O . GLY A 1 110 ? 11.927 -6.005 -15.177 1.00 90.88 110 GLY A O 1
ATOM 868 N N . GLY A 1 111 ? 10.778 -5.060 -13.487 1.00 88.31 111 GLY A N 1
ATOM 869 C CA . GLY A 1 111 ? 11.926 -4.527 -12.740 1.00 88.31 111 GLY A CA 1
ATOM 870 C C . GLY A 1 111 ? 12.392 -3.131 -13.168 1.00 88.31 111 GLY A C 1
ATOM 871 O O . GLY A 1 111 ? 13.135 -2.480 -12.434 1.00 88.31 111 GLY A O 1
ATOM 872 N N . GLY A 1 112 ? 11.918 -2.614 -14.307 1.00 89.56 112 GLY A N 1
ATOM 873 C CA . GLY A 1 112 ? 12.368 -1.339 -14.872 1.00 89.56 112 GLY A CA 1
ATOM 874 C C . GLY A 1 112 ? 11.994 -0.091 -14.048 1.00 89.56 112 GLY A C 1
ATOM 875 O O . GLY A 1 112 ? 11.180 -0.174 -13.127 1.00 89.56 112 GLY A O 1
ATOM 876 N N . PRO A 1 113 ? 12.542 1.095 -14.374 1.00 91.94 113 PRO A N 1
ATOM 877 C CA . PRO A 1 113 ? 13.545 1.351 -15.416 1.00 91.94 113 PRO A CA 1
ATOM 878 C C . PRO A 1 113 ? 14.911 0.725 -15.090 1.00 91.94 113 PRO A C 1
ATOM 880 O O . PRO A 1 113 ? 15.203 0.467 -13.926 1.00 91.94 113 PRO A O 1
ATOM 883 N N . ASN A 1 114 ? 15.749 0.467 -16.099 1.00 88.94 114 ASN A N 1
ATOM 884 C CA . ASN A 1 114 ? 17.058 -0.172 -15.903 1.00 88.94 114 ASN A CA 1
ATOM 885 C C . ASN A 1 114 ? 18.036 0.747 -15.161 1.00 88.94 114 ASN A C 1
ATOM 887 O O . ASN A 1 114 ? 18.123 1.943 -15.449 1.00 88.94 114 ASN A O 1
ATOM 891 N N . MET A 1 115 ? 18.814 0.173 -14.246 1.00 88.19 115 MET A N 1
ATOM 892 C CA . MET A 1 115 ? 19.908 0.864 -13.578 1.00 88.19 115 MET A CA 1
ATOM 893 C C . MET A 1 115 ? 21.162 0.800 -14.453 1.00 88.19 115 MET A C 1
ATOM 895 O O . MET A 1 115 ? 21.669 -0.271 -14.771 1.00 88.19 115 MET A O 1
ATOM 899 N N . ILE A 1 116 ? 21.656 1.960 -14.885 1.00 85.06 116 ILE A N 1
ATOM 900 C CA . ILE A 1 116 ? 22.830 2.043 -15.761 1.00 85.06 116 ILE A CA 1
ATOM 901 C C . ILE A 1 116 ? 24.099 1.863 -14.918 1.00 85.06 116 ILE A C 1
ATOM 903 O O . ILE A 1 116 ? 24.240 2.490 -13.870 1.00 85.06 116 ILE A O 1
ATOM 907 N N . GLY A 1 117 ? 25.041 1.044 -15.395 1.00 82.25 117 GLY A N 1
ATOM 908 C CA . GLY A 1 117 ? 26.348 0.849 -14.754 1.00 82.25 117 GLY A CA 1
ATOM 909 C C . GLY A 1 117 ? 26.421 -0.318 -13.767 1.00 82.25 117 GLY A C 1
ATOM 910 O O . GLY A 1 117 ? 27.405 -0.428 -13.038 1.00 82.25 117 GLY A O 1
ATOM 911 N N . THR A 1 118 ? 25.415 -1.192 -13.735 1.00 83.56 118 THR A N 1
ATOM 912 C CA . THR A 1 118 ? 25.468 -2.442 -12.971 1.00 83.56 118 THR A CA 1
ATOM 913 C C . THR A 1 118 ? 26.155 -3.543 -13.776 1.00 83.56 118 THR A C 1
ATOM 915 O O . THR A 1 118 ? 25.983 -3.632 -14.989 1.00 83.56 118 THR A O 1
ATOM 918 N N . SER A 1 119 ? 26.958 -4.375 -13.105 1.00 80.56 119 SER A N 1
ATOM 919 C CA . SER A 1 119 ? 27.613 -5.529 -13.740 1.00 80.56 119 SER A CA 1
ATOM 920 C C . SER A 1 119 ? 26.604 -6.588 -14.187 1.00 80.56 119 SER A C 1
ATOM 922 O O . SER A 1 119 ? 26.794 -7.190 -15.234 1.00 80.56 119 SER A O 1
ATOM 924 N N . GLU A 1 120 ? 25.521 -6.749 -13.425 1.00 82.75 120 GLU A N 1
ATOM 925 C CA . GLU A 1 120 ? 24.387 -7.618 -13.743 1.00 82.75 120 GLU A CA 1
ATOM 926 C C . GLU A 1 120 ? 23.144 -6.772 -14.051 1.00 82.75 120 GLU A C 1
ATOM 928 O O . GLU A 1 120 ? 22.987 -5.697 -13.453 1.00 82.75 120 GLU A O 1
ATOM 933 N N . PRO A 1 121 ? 22.241 -7.215 -14.944 1.00 82.50 121 PRO A N 1
ATOM 934 C CA . PRO A 1 121 ? 21.009 -6.491 -15.233 1.00 82.50 121 PRO A CA 1
ATOM 935 C C . PRO A 1 121 ? 20.176 -6.284 -13.957 1.00 82.50 121 PRO A C 1
ATOM 937 O O . PRO A 1 121 ? 19.730 -7.235 -13.322 1.00 82.50 121 PRO A O 1
ATOM 940 N N . ALA A 1 122 ? 19.961 -5.029 -13.568 1.00 89.00 122 ALA A N 1
ATOM 941 C CA . ALA A 1 122 ? 19.129 -4.662 -12.427 1.00 89.00 122 ALA A CA 1
ATOM 942 C C . ALA A 1 122 ? 18.306 -3.426 -12.776 1.00 89.00 122 ALA A C 1
ATOM 944 O O . ALA A 1 122 ? 18.788 -2.531 -13.475 1.00 89.00 122 ALA A O 1
ATOM 945 N N . GLY A 1 123 ? 17.077 -3.353 -12.281 1.00 91.31 123 GLY A N 1
ATOM 946 C CA . GLY A 1 123 ? 16.232 -2.181 -12.445 1.00 91.31 123 GLY A CA 1
ATOM 947 C C . GLY A 1 123 ? 15.892 -1.479 -11.131 1.00 91.31 123 GLY A C 1
ATOM 948 O O . GLY A 1 123 ? 16.037 -2.011 -10.033 1.00 91.31 123 GLY A O 1
ATOM 949 N N . TYR A 1 124 ? 15.443 -0.230 -11.235 1.00 93.00 124 TYR A N 1
ATOM 950 C CA . TYR A 1 124 ? 15.133 0.636 -10.097 1.00 93.00 124 TYR A CA 1
ATOM 951 C C . TYR A 1 124 ? 13.913 0.186 -9.284 1.00 93.00 124 TYR A C 1
ATOM 953 O O . TYR A 1 124 ? 13.723 0.683 -8.167 1.00 93.00 124 TYR A O 1
ATOM 961 N N . THR A 1 125 ? 13.074 -0.695 -9.838 1.00 94.06 125 THR A N 1
ATOM 962 C CA . THR A 1 125 ? 11.903 -1.252 -9.147 1.00 94.06 125 THR A CA 1
ATOM 963 C C . THR A 1 125 ? 12.041 -2.732 -8.815 1.00 94.06 125 THR A C 1
ATOM 965 O O . THR A 1 125 ? 11.107 -3.307 -8.258 1.00 94.06 125 THR A O 1
ATOM 968 N N . ASP A 1 126 ? 13.197 -3.339 -9.099 1.00 93.12 126 ASP A N 1
ATOM 969 C CA . ASP A 1 126 ? 13.447 -4.724 -8.726 1.00 93.12 126 ASP A CA 1
ATOM 970 C C . ASP A 1 126 ? 13.394 -4.910 -7.202 1.00 93.12 126 ASP A C 1
ATOM 972 O O . ASP A 1 126 ? 13.963 -4.144 -6.418 1.00 93.12 126 ASP A O 1
ATOM 976 N N . LEU A 1 127 ? 12.703 -5.970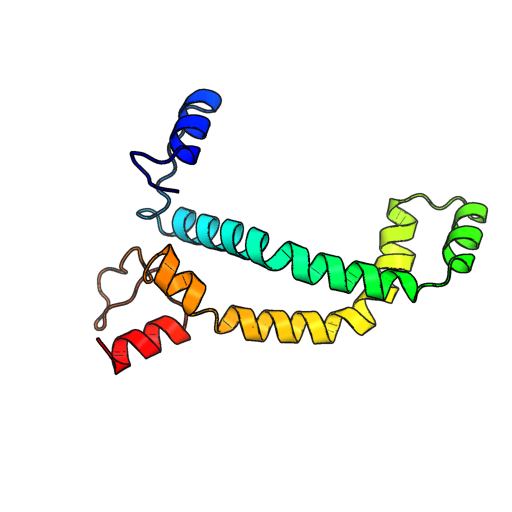 -6.788 1.00 94.31 127 LEU A N 1
ATOM 977 C CA . LEU A 1 127 ? 12.809 -6.521 -5.445 1.00 94.31 127 LEU A CA 1
ATOM 978 C C . LEU A 1 127 ? 13.955 -7.525 -5.411 1.00 94.31 127 LEU A C 1
ATOM 980 O O . LEU A 1 127 ? 14.370 -8.055 -6.441 1.00 94.31 127 LEU A O 1
ATOM 984 N N . LEU A 1 128 ? 14.417 -7.866 -4.207 1.00 93.19 128 LEU A N 1
ATOM 985 C CA . LEU A 1 128 ? 15.471 -8.867 -4.054 1.00 93.19 128 LEU A CA 1
ATOM 986 C C . LEU A 1 128 ? 15.090 -10.184 -4.750 1.00 93.19 128 LEU A C 1
ATOM 988 O O . LEU A 1 128 ? 15.914 -10.757 -5.449 1.00 93.19 128 LEU A O 1
ATOM 992 N N . VAL A 1 129 ? 13.822 -10.597 -4.638 1.00 93.19 129 VAL A N 1
ATOM 993 C CA . VAL A 1 129 ? 13.301 -11.803 -5.297 1.00 93.19 129 VAL A CA 1
ATOM 994 C C . VAL A 1 129 ? 13.311 -11.709 -6.829 1.00 93.19 129 VAL A C 1
ATOM 996 O O . VAL A 1 129 ? 13.668 -12.688 -7.482 1.00 93.19 129 VAL A O 1
ATOM 999 N N . SER A 1 130 ? 12.960 -10.557 -7.419 1.00 91.62 130 SER A N 1
ATOM 1000 C CA . SER A 1 130 ? 12.947 -10.403 -8.882 1.00 91.62 130 SER A CA 1
ATOM 1001 C C . SER A 1 130 ? 14.358 -10.313 -9.441 1.00 91.62 130 SER A C 1
ATOM 1003 O O . SER A 1 130 ? 14.657 -10.962 -10.438 1.00 91.62 130 SER A O 1
ATOM 1005 N N . TYR A 1 131 ? 15.256 -9.629 -8.735 1.00 92.00 131 TYR A N 1
ATOM 1006 C CA . TYR A 1 131 ? 16.670 -9.586 -9.077 1.00 92.00 131 TYR A CA 1
ATOM 1007 C C . TYR A 1 131 ? 17.332 -10.971 -9.007 1.00 92.00 131 TYR A C 1
ATOM 1009 O O . TYR A 1 131 ? 18.005 -11.380 -9.950 1.00 92.00 131 TYR A O 1
ATOM 1017 N N . THR A 1 132 ? 17.101 -11.743 -7.936 1.00 92.75 132 THR A N 1
ATOM 1018 C CA . THR A 1 132 ? 17.651 -13.107 -7.836 1.00 92.75 132 THR A CA 1
ATOM 1019 C C . THR A 1 132 ? 17.075 -14.046 -8.888 1.00 92.75 132 THR A C 1
ATOM 1021 O O . THR A 1 132 ? 17.795 -14.902 -9.392 1.00 92.75 132 THR A O 1
ATOM 1024 N N . TYR A 1 133 ? 15.790 -13.888 -9.225 1.00 91.81 133 TYR A N 1
ATOM 1025 C CA . TYR A 1 133 ? 15.167 -14.651 -10.302 1.00 91.81 133 TYR A CA 1
ATOM 1026 C C . TYR A 1 133 ? 15.833 -14.334 -11.641 1.00 91.81 133 TYR A C 1
ATOM 1028 O O . TYR A 1 133 ? 16.171 -15.254 -12.379 1.00 91.81 133 TYR A O 1
ATOM 1036 N N . ARG A 1 134 ? 16.088 -13.048 -11.908 1.00 88.88 134 ARG A N 1
ATOM 1037 C CA . ARG A 1 134 ? 16.769 -12.598 -13.118 1.00 88.88 134 ARG A CA 1
ATOM 1038 C C . ARG A 1 134 ? 18.133 -13.262 -13.278 1.00 88.88 134 ARG A C 1
ATOM 1040 O O . ARG A 1 134 ? 18.348 -13.937 -14.264 1.00 88.88 134 ARG A O 1
ATOM 1047 N N . ILE A 1 135 ? 18.994 -13.175 -12.263 1.00 89.75 135 ILE A N 1
ATOM 1048 C CA . ILE A 1 135 ? 20.333 -13.795 -12.296 1.00 89.75 135 ILE A CA 1
ATOM 1049 C C . ILE A 1 135 ? 20.269 -15.315 -12.525 1.00 89.75 135 ILE A C 1
ATOM 1051 O O . ILE A 1 135 ? 21.175 -15.903 -13.108 1.00 89.75 135 ILE A O 1
ATOM 1055 N N . ALA A 1 136 ? 19.239 -15.979 -11.995 1.00 91.31 136 ALA A N 1
ATOM 1056 C CA . ALA A 1 136 ? 19.140 -17.432 -12.051 1.00 91.31 136 ALA A CA 1
ATOM 1057 C C . ALA A 1 136 ? 18.597 -17.967 -13.386 1.00 91.31 136 ALA A C 1
ATOM 1059 O O . ALA A 1 136 ? 18.885 -19.116 -13.724 1.00 91.31 136 ALA A O 1
ATOM 1060 N N . PHE A 1 137 ? 17.780 -17.188 -14.102 1.00 89.44 137 PHE A N 1
ATOM 1061 C CA . PHE A 1 137 ? 16.988 -17.681 -15.237 1.00 89.44 137 PHE A CA 1
ATOM 1062 C C . PHE A 1 137 ? 17.083 -16.837 -16.516 1.00 89.44 137 PHE A C 1
ATOM 1064 O O . PHE A 1 137 ? 16.624 -17.313 -17.557 1.00 89.44 137 PHE A O 1
ATOM 1071 N N . GLU A 1 138 ? 17.649 -15.631 -16.458 1.00 80.88 138 GLU A N 1
ATOM 1072 C CA . GLU A 1 138 ? 17.957 -14.772 -17.614 1.00 80.88 138 GLU A CA 1
ATOM 1073 C C . GLU A 1 138 ? 19.475 -14.697 -17.821 1.00 80.88 138 GLU A C 1
ATOM 1075 O O . GLU A 1 138 ? 19.903 -14.865 -18.986 1.00 80.88 138 GLU A O 1
#

Radius of gyration: 21.14 Å; chains: 1; bounding box: 49×38×54 Å

InterPro domains:
  IPR000515 ABC transporter type 1, transmembrane domain MetI-like [PF00528] (16-116)
  IPR000515 ABC transporter type 1, transmembrane domain MetI-like [PS50928] (1-138)
  IPR000515 ABC transporter type 1, transmembrane domain MetI-like [cd06261] (10-118)
  IPR035906 MetI-like superfamily [G3DSA:1.10.3720.10] (1-138)
  IPR035906 MetI-like superfamily [SSF161098] (1-137)

pLDDT: mean 91.18, std 4.45, range [71.25, 96.44]

Foldseek 3Di:
DDQPPDPVQVVCCVPPVDRDPCQADLVNVVVVLVVVVCVVCVVVVVVVLVVQQVVQDCVVVVVCVVVVHDPVCCCPPPSCVSSCVVCVVVVVVVVVCVLQVQVSCCVPHNQDDWDPPDPATHHSNDHPNSSVVRVVPD